Protein AF-A0A9E5QYY0-F1 (afdb_monomer_lite)

Secondary structure (DSSP, 8-state):
-HHHHTS-HHHHHHHHHHHHH---HHHHHHHHHHHHGGGGGSHHHHHHHHHHHTTS----TT-

pLDDT: mean 89.91, std 8.46, range [55.66, 96.75]

Radius of gyration: 13.17 Å; chains: 1; bounding box: 32×27×35 Å

Sequence (63 aa):
MAEIEGCAPLAVAATKRVINALDSHAQGFHLEMVEQFPLFTTEDSAIAIEARMKRRKPEWQGR

Foldseek 3Di:
DVVLVLDAPLVSVLVVVLVVPCPDPVCSVVSCCVSVPVVCVDPSVVQVVVCVVVVHRGDYPPD

Structure (mmCIF, N/CA/C/O backbone):
data_AF-A0A9E5QYY0-F1
#
_entry.id   AF-A0A9E5QYY0-F1
#
loop_
_atom_site.group_PDB
_atom_site.id
_atom_site.type_symbol
_atom_site.label_atom_id
_atom_site.label_alt_id
_atom_site.label_comp_id
_atom_site.label_asym_id
_atom_site.label_entity_id
_atom_site.label_seq_id
_atom_site.pdbx_PDB_ins_code
_atom_site.Cartn_x
_atom_site.Cartn_y
_atom_site.Cartn_z
_atom_site.occupancy
_atom_site.B_iso_or_equiv
_atom_site.auth_seq_id
_atom_site.auth_comp_id
_atom_site.auth_asym_id
_atom_site.auth_atom_id
_atom_site.pdbx_PDB_model_num
ATOM 1 N N . MET A 1 1 ? -4.706 -17.520 1.756 1.00 55.66 1 MET A N 1
ATOM 2 C CA . MET A 1 1 ? -5.702 -16.511 1.322 1.00 55.66 1 MET A CA 1
ATOM 3 C C . MET A 1 1 ? -6.195 -15.638 2.475 1.00 55.66 1 MET A C 1
ATOM 5 O O . MET A 1 1 ? -6.285 -14.437 2.267 1.00 55.66 1 MET A O 1
ATOM 9 N N . ALA A 1 2 ? -6.361 -16.180 3.690 1.00 68.31 2 ALA A N 1
ATOM 10 C CA . ALA A 1 2 ? -6.785 -15.428 4.883 1.00 68.31 2 ALA A CA 1
ATOM 11 C C . ALA A 1 2 ? -5.963 -14.161 5.234 1.00 68.31 2 ALA A C 1
ATOM 13 O O . ALA A 1 2 ? -6.495 -13.238 5.840 1.00 68.31 2 ALA A O 1
ATOM 14 N N . GLU A 1 3 ? -4.677 -14.086 4.869 1.00 79.38 3 GLU A N 1
ATOM 15 C CA . GLU A 1 3 ? -3.827 -12.929 5.201 1.00 79.38 3 GLU A CA 1
ATOM 16 C C . GLU A 1 3 ? -4.105 -11.702 4.316 1.00 79.38 3 GLU A C 1
ATOM 18 O O . GLU A 1 3 ? -4.281 -10.607 4.839 1.00 79.38 3 GLU A O 1
ATOM 23 N N . ILE A 1 4 ? -4.245 -11.891 2.995 1.00 85.94 4 ILE A N 1
ATOM 24 C CA . ILE A 1 4 ? -4.617 -10.816 2.051 1.00 85.94 4 ILE A CA 1
ATOM 25 C C . ILE A 1 4 ? -6.030 -10.323 2.344 1.00 85.94 4 ILE A C 1
ATOM 27 O O . ILE A 1 4 ? -6.322 -9.136 2.211 1.00 85.94 4 ILE A O 1
ATOM 31 N N . GLU A 1 5 ? -6.905 -11.229 2.782 1.00 85.19 5 GLU A N 1
ATOM 32 C CA . GLU A 1 5 ? -8.215 -10.840 3.268 1.00 85.19 5 GLU A CA 1
ATOM 33 C C . GLU A 1 5 ? -8.085 -9.888 4.458 1.00 85.19 5 GLU A C 1
ATOM 35 O O . GLU A 1 5 ? -8.882 -8.983 4.542 1.00 85.19 5 GLU A O 1
ATOM 40 N N . GLY A 1 6 ? -7.081 -9.955 5.328 1.00 88.00 6 GLY A N 1
ATOM 41 C CA . GLY A 1 6 ? -6.924 -8.988 6.424 1.00 88.00 6 GLY A CA 1
ATOM 42 C C . GLY A 1 6 ? -6.540 -7.557 6.006 1.00 88.00 6 GLY A C 1
ATOM 43 O O . GLY A 1 6 ? -6.611 -6.649 6.835 1.00 88.00 6 GLY A O 1
ATOM 44 N N . CYS A 1 7 ? -6.131 -7.333 4.756 1.00 91.56 7 CYS A N 1
ATOM 45 C CA . CYS A 1 7 ? -5.552 -6.070 4.295 1.00 91.56 7 CYS A CA 1
ATOM 46 C C . CYS A 1 7 ? -6.591 -5.077 3.747 1.00 91.56 7 CYS A C 1
ATOM 48 O O . CYS A 1 7 ? -7.676 -5.462 3.310 1.00 91.56 7 CYS A O 1
ATOM 50 N N . ALA A 1 8 ? -6.216 -3.793 3.717 1.00 92.88 8 ALA A N 1
ATOM 51 C CA . ALA A 1 8 ? -7.016 -2.737 3.099 1.00 92.88 8 ALA A CA 1
ATOM 52 C C . ALA A 1 8 ? -7.206 -3.012 1.592 1.00 92.88 8 ALA A C 1
ATOM 54 O O . ALA A 1 8 ? -6.203 -3.195 0.886 1.00 92.88 8 ALA A O 1
ATOM 55 N N . PRO A 1 9 ? -8.445 -3.022 1.065 1.00 91.69 9 PRO A N 1
ATOM 56 C CA . PRO A 1 9 ? -8.706 -3.345 -0.338 1.00 91.69 9 PRO A CA 1
ATOM 57 C C . PRO A 1 9 ? -7.945 -2.456 -1.329 1.00 91.69 9 PRO A C 1
ATOM 59 O O . PRO A 1 9 ? -7.398 -2.960 -2.314 1.00 91.69 9 PRO A O 1
ATOM 62 N N . LEU A 1 10 ? -7.856 -1.148 -1.055 1.00 92.12 10 LEU A N 1
ATOM 63 C CA . LEU A 1 10 ? -7.143 -0.200 -1.916 1.00 92.12 10 LEU A CA 1
ATOM 64 C C . LEU A 1 10 ? -5.634 -0.460 -1.941 1.00 92.12 10 LEU A C 1
ATOM 66 O O . LEU A 1 10 ? -5.029 -0.406 -3.012 1.00 92.12 10 LEU A O 1
ATOM 70 N N . ALA A 1 11 ? -5.043 -0.820 -0.798 1.00 93.50 11 ALA A N 1
ATOM 71 C CA . ALA A 1 11 ? -3.634 -1.195 -0.725 1.00 93.50 11 ALA A CA 1
ATOM 72 C C . ALA A 1 11 ? -3.359 -2.471 -1.533 1.00 93.50 11 ALA A C 1
ATOM 74 O O . ALA A 1 11 ? -2.441 -2.497 -2.346 1.00 93.50 11 ALA A O 1
ATOM 75 N N . VAL A 1 12 ? -4.207 -3.499 -1.396 1.00 93.44 12 VAL A N 1
ATOM 76 C CA . VAL A 1 12 ? -4.081 -4.741 -2.179 1.00 93.44 12 VAL A CA 1
ATOM 77 C C . VAL A 1 12 ? -4.191 -4.460 -3.681 1.00 93.44 12 VAL A C 1
ATOM 79 O O . VAL A 1 12 ? -3.436 -5.025 -4.474 1.00 93.44 12 VAL A O 1
ATOM 82 N N . ALA A 1 13 ? -5.111 -3.586 -4.095 1.00 93.00 13 ALA A N 1
ATOM 83 C CA . ALA A 1 13 ? -5.265 -3.205 -5.495 1.00 93.00 13 ALA A CA 1
ATOM 84 C C . ALA A 1 13 ? -4.045 -2.434 -6.034 1.00 93.00 13 ALA A C 1
ATOM 86 O O . ALA A 1 13 ? -3.573 -2.749 -7.126 1.00 93.00 13 ALA A O 1
ATOM 87 N N . ALA A 1 14 ? -3.513 -1.474 -5.271 1.00 94.44 14 ALA A N 1
ATOM 88 C CA . ALA A 1 14 ? -2.305 -0.727 -5.627 1.00 94.44 14 ALA A CA 1
ATOM 89 C C . ALA A 1 14 ? -1.089 -1.652 -5.764 1.00 94.44 14 ALA A C 1
ATOM 91 O O . ALA A 1 14 ? -0.410 -1.634 -6.788 1.00 94.44 14 ALA A O 1
ATOM 92 N N . THR A 1 15 ? -0.878 -2.554 -4.801 1.00 94.31 15 THR A N 1
ATOM 93 C CA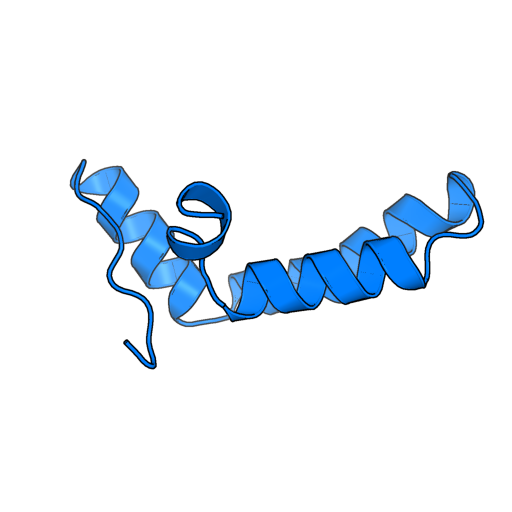 . THR A 1 15 ? 0.192 -3.557 -4.864 1.00 94.31 15 THR A CA 1
ATOM 94 C C . THR A 1 15 ? 0.085 -4.426 -6.116 1.00 94.31 15 THR A C 1
ATOM 96 O O . THR A 1 15 ? 1.089 -4.663 -6.783 1.00 94.31 15 THR A O 1
ATOM 99 N N . LYS A 1 16 ? -1.124 -4.866 -6.493 1.00 94.50 16 LYS A N 1
ATOM 100 C CA . LYS A 1 16 ? -1.324 -5.631 -7.735 1.00 94.50 16 LYS A CA 1
ATOM 101 C C . LYS A 1 16 ? -0.942 -4.829 -8.979 1.00 94.50 16 LYS A C 1
ATOM 103 O O . LYS A 1 16 ? -0.340 -5.399 -9.883 1.00 94.50 16 LYS A O 1
ATOM 108 N N . ARG A 1 17 ? -1.274 -3.532 -9.037 1.00 94.25 17 ARG A N 1
ATOM 109 C CA . ARG A 1 17 ? -0.885 -2.666 -10.164 1.00 94.25 17 ARG A CA 1
ATOM 110 C C . ARG A 1 17 ? 0.630 -2.537 -10.270 1.00 94.25 17 ARG A C 1
ATOM 112 O O . ARG A 1 17 ? 1.154 -2.736 -11.359 1.00 94.25 17 ARG A O 1
ATOM 119 N N . VAL A 1 18 ? 1.321 -2.311 -9.150 1.00 94.25 18 VAL A N 1
ATOM 120 C CA . VAL A 1 18 ? 2.792 -2.248 -9.119 1.00 94.25 18 VAL A CA 1
ATOM 121 C C . VAL A 1 18 ? 3.405 -3.562 -9.598 1.00 94.25 18 VAL A C 1
ATOM 123 O O . VAL A 1 18 ? 4.200 -3.543 -10.527 1.00 94.25 18 VAL A O 1
ATOM 126 N N . ILE A 1 19 ? 3.005 -4.704 -9.026 1.00 93.25 19 ILE A N 1
ATOM 127 C CA . ILE A 1 19 ? 3.566 -6.019 -9.384 1.00 93.25 19 ILE A CA 1
ATOM 128 C C . ILE A 1 19 ? 3.349 -6.336 -10.868 1.00 93.25 19 ILE A C 1
ATOM 130 O O . ILE A 1 19 ? 4.264 -6.817 -11.526 1.00 93.25 19 ILE A O 1
ATOM 134 N N . ASN A 1 20 ? 2.161 -6.049 -11.405 1.00 94.69 20 ASN A N 1
ATOM 135 C CA . ASN A 1 20 ? 1.852 -6.331 -12.807 1.00 94.69 20 ASN A CA 1
ATOM 136 C C . ASN A 1 20 ? 2.564 -5.388 -13.791 1.00 94.69 20 ASN A C 1
ATOM 138 O O . ASN A 1 20 ? 2.705 -5.741 -14.958 1.00 94.69 20 ASN A O 1
ATOM 142 N N . ALA A 1 21 ? 2.965 -4.194 -13.347 1.00 92.81 21 ALA A N 1
ATOM 143 C CA . ALA A 1 21 ? 3.639 -3.192 -14.172 1.00 92.81 21 ALA A CA 1
ATOM 144 C C . ALA A 1 21 ? 5.167 -3.163 -13.982 1.00 92.81 21 ALA A C 1
ATOM 146 O O . ALA A 1 21 ? 5.846 -2.414 -14.684 1.00 92.81 21 ALA A O 1
ATOM 147 N N . LEU A 1 22 ? 5.702 -3.928 -13.024 1.00 92.88 22 LEU A N 1
ATOM 148 C CA . LEU A 1 22 ? 7.120 -3.937 -12.682 1.00 92.88 22 LEU A CA 1
ATOM 149 C C . LEU A 1 22 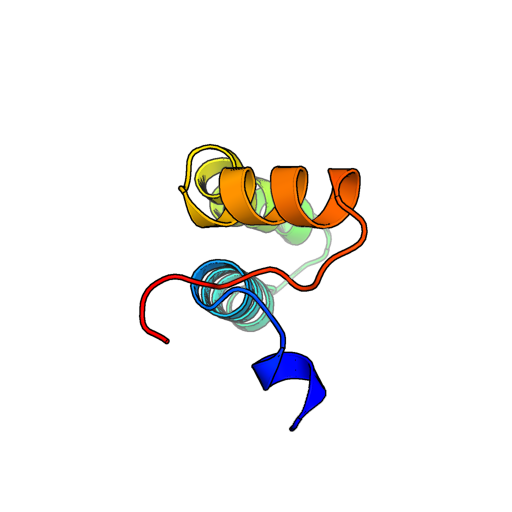? 7.928 -4.697 -13.739 1.00 92.88 22 LEU A C 1
ATOM 151 O O . LEU A 1 22 ? 7.931 -5.925 -13.757 1.00 92.88 22 LEU A O 1
ATOM 155 N N . ASP A 1 23 ? 8.656 -3.956 -14.571 1.00 92.19 23 ASP A N 1
ATOM 156 C CA . ASP A 1 23 ? 9.532 -4.521 -15.608 1.00 92.19 23 ASP A CA 1
ATOM 157 C C . ASP A 1 23 ? 11.023 -4.383 -15.246 1.00 92.19 23 ASP A C 1
ATOM 159 O O . ASP A 1 23 ? 11.876 -5.172 -15.647 1.00 92.19 23 ASP A O 1
ATOM 163 N N . SER A 1 24 ? 11.367 -3.392 -14.417 1.00 90.31 24 SER A N 1
ATOM 164 C CA . SER A 1 24 ? 12.740 -3.194 -13.950 1.00 90.31 24 SER A CA 1
ATOM 165 C C . SER A 1 24 ? 12.813 -2.575 -12.558 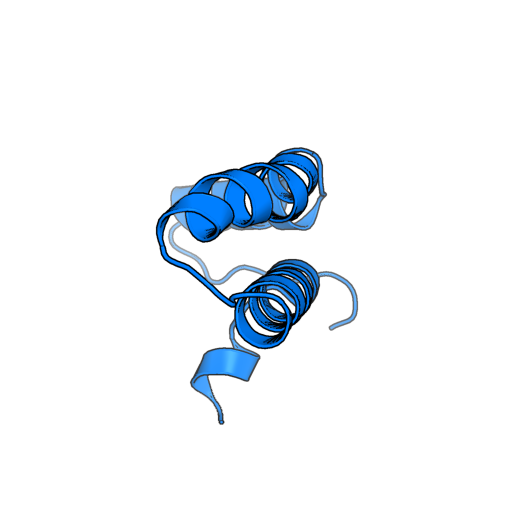1.00 90.31 24 SER A C 1
ATOM 167 O O . SER A 1 24 ? 11.925 -1.843 -12.121 1.00 90.31 24 SER A O 1
ATOM 169 N N . HIS A 1 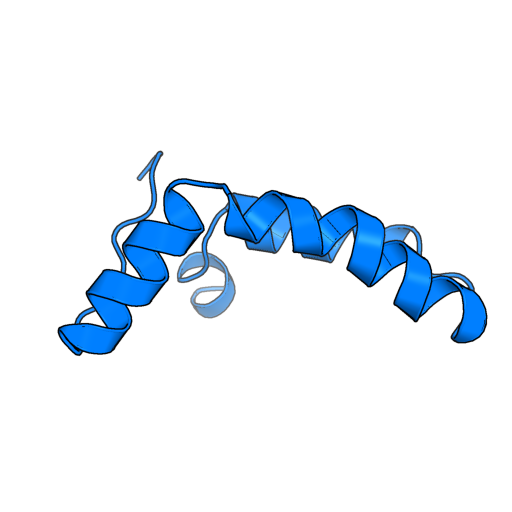25 ? 13.936 -2.805 -11.873 1.00 83.12 25 HIS A N 1
ATOM 170 C CA . HIS A 1 25 ? 14.189 -2.222 -10.555 1.00 83.12 25 HIS A CA 1
ATOM 171 C C . HIS A 1 25 ? 14.208 -0.683 -10.585 1.00 83.12 25 HIS A C 1
ATOM 173 O O . HIS A 1 25 ? 13.695 -0.041 -9.674 1.00 83.12 25 HIS A O 1
ATOM 179 N N . ALA A 1 26 ? 14.736 -0.084 -11.660 1.00 85.00 26 ALA A N 1
ATOM 180 C CA . ALA A 1 26 ? 14.782 1.370 -11.822 1.00 85.00 26 ALA A CA 1
ATOM 181 C C . ALA A 1 26 ? 13.379 1.999 -11.917 1.00 85.00 26 ALA A C 1
ATOM 183 O O . ALA A 1 26 ? 13.155 3.097 -11.414 1.00 85.00 26 ALA A O 1
ATOM 184 N N . GLN A 1 27 ? 12.426 1.290 -12.525 1.00 90.81 27 GLN A N 1
ATOM 185 C CA . GLN A 1 27 ? 11.029 1.712 -12.621 1.00 90.81 27 GLN A CA 1
ATOM 186 C C . GLN A 1 27 ? 10.262 1.503 -11.303 1.00 90.81 27 GLN A C 1
ATOM 188 O O . GLN A 1 27 ? 9.312 2.236 -11.030 1.00 90.81 27 GLN A O 1
ATOM 193 N N . GLY A 1 28 ? 10.679 0.536 -10.476 1.00 90.62 28 GLY A N 1
ATOM 194 C CA . GLY A 1 28 ? 9.994 0.153 -9.238 1.00 90.62 28 GLY A CA 1
ATOM 195 C C . GLY A 1 28 ? 9.735 1.328 -8.296 1.00 90.62 28 GLY A C 1
ATOM 196 O O . GLY A 1 28 ? 8.591 1.551 -7.913 1.00 90.62 28 GLY A O 1
ATOM 197 N N . PHE A 1 29 ? 10.749 2.154 -8.022 1.00 89.31 29 PHE A N 1
ATOM 198 C CA . PHE A 1 29 ? 10.588 3.336 -7.162 1.00 89.31 29 PHE A CA 1
ATOM 199 C C . PHE A 1 29 ? 9.563 4.339 -7.700 1.00 89.31 29 PHE A C 1
ATOM 201 O O . PHE A 1 29 ? 8.815 4.944 -6.935 1.00 89.31 29 PHE A O 1
ATOM 208 N N . HIS A 1 30 ? 9.516 4.524 -9.022 1.00 91.62 30 HIS A N 1
ATOM 209 C CA . HIS A 1 30 ? 8.535 5.412 -9.635 1.00 91.62 30 HIS A CA 1
ATOM 210 C C . HIS A 1 30 ? 7.116 4.848 -9.500 1.00 91.62 30 HIS A C 1
ATOM 212 O O . HIS A 1 30 ? 6.201 5.586 -9.141 1.00 91.62 30 HIS A O 1
ATOM 218 N N . LEU A 1 31 ? 6.935 3.545 -9.737 1.00 93.06 31 LEU A N 1
ATOM 219 C CA . LEU A 1 31 ? 5.640 2.876 -9.585 1.00 93.06 31 LEU A CA 1
ATOM 2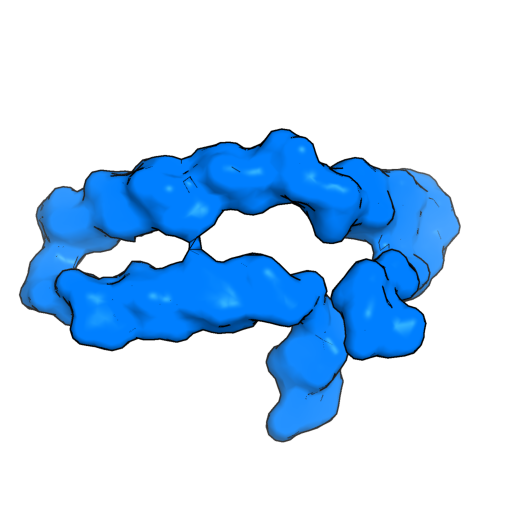20 C C . LEU A 1 31 ? 5.150 2.908 -8.136 1.00 93.06 31 LEU A C 1
ATOM 222 O O . LEU A 1 31 ? 3.986 3.220 -7.900 1.00 93.06 31 LEU A O 1
ATOM 226 N N . GLU A 1 32 ? 6.034 2.655 -7.171 1.00 89.31 32 GLU A N 1
ATOM 227 C CA . GLU A 1 32 ? 5.721 2.807 -5.749 1.00 89.31 32 GLU A CA 1
ATOM 228 C C . GLU A 1 32 ? 5.292 4.239 -5.438 1.00 89.31 32 GLU A C 1
ATOM 230 O O . GLU A 1 32 ? 4.270 4.443 -4.792 1.00 89.31 32 GLU A O 1
ATOM 235 N N . MET A 1 33 ? 6.001 5.245 -5.957 1.00 91.12 33 MET A N 1
ATOM 236 C CA . MET A 1 33 ? 5.620 6.638 -5.744 1.00 91.12 33 MET A CA 1
ATOM 237 C C . MET A 1 33 ? 4.216 6.940 -6.297 1.00 91.12 33 MET A C 1
ATOM 239 O O . MET A 1 33 ? 3.397 7.552 -5.618 1.00 91.12 33 MET A O 1
ATOM 243 N N . VAL A 1 34 ? 3.915 6.502 -7.519 1.00 94.44 34 VAL A N 1
ATOM 244 C CA . VAL A 1 34 ? 2.626 6.775 -8.172 1.00 94.44 34 VAL A CA 1
ATOM 245 C C . VAL A 1 34 ? 1.467 6.057 -7.476 1.00 94.44 34 VAL A C 1
ATOM 247 O O . VAL A 1 34 ? 0.401 6.644 -7.300 1.00 94.44 34 VAL A O 1
ATOM 250 N N . GLU A 1 35 ? 1.666 4.807 -7.062 1.00 94.81 35 GLU A N 1
ATOM 251 C CA . GLU A 1 35 ? 0.593 3.956 -6.538 1.00 94.81 35 GLU A CA 1
ATOM 252 C C . GLU A 1 35 ? 0.426 4.050 -5.016 1.00 94.81 35 GLU A C 1
ATOM 254 O O . GLU A 1 35 ? -0.694 3.955 -4.513 1.00 94.81 35 GLU A O 1
ATOM 259 N N . GLN A 1 36 ? 1.511 4.256 -4.263 1.00 92.50 36 GLN A N 1
ATOM 260 C CA . GLN A 1 36 ? 1.476 4.305 -2.800 1.00 92.50 36 GLN A CA 1
ATOM 261 C C . GLN A 1 36 ? 1.090 5.684 -2.266 1.00 92.50 36 GLN A C 1
ATOM 263 O O . GLN A 1 36 ? 0.331 5.760 -1.300 1.00 92.50 36 GLN A O 1
ATOM 268 N N . PHE A 1 37 ? 1.598 6.780 -2.844 1.00 93.00 37 PHE A N 1
ATOM 269 C CA . PHE A 1 37 ? 1.351 8.121 -2.291 1.00 93.00 37 PHE A CA 1
ATOM 270 C C . PHE A 1 37 ? -0.137 8.470 -2.161 1.00 93.00 37 PHE A C 1
ATOM 272 O O . PHE A 1 37 ? -0.521 8.973 -1.102 1.00 93.00 37 PHE A O 1
ATOM 279 N N . PRO A 1 38 ? -0.998 8.168 -3.154 1.00 93.94 38 PRO A N 1
ATOM 280 C CA . PRO A 1 38 ? -2.429 8.424 -3.034 1.00 93.94 38 PRO A CA 1
ATOM 281 C C . PRO A 1 38 ? -3.088 7.675 -1.872 1.00 93.94 38 PRO A C 1
ATOM 283 O O . PRO A 1 38 ? -4.086 8.146 -1.343 1.00 93.94 38 PRO A O 1
ATOM 286 N N . LEU A 1 39 ? -2.542 6.535 -1.429 1.00 93.69 39 LEU A N 1
ATOM 287 C CA . LEU A 1 39 ? -3.128 5.769 -0.326 1.00 93.69 39 LEU A CA 1
ATOM 288 C C . LEU A 1 39 ? -3.092 6.543 0.993 1.00 93.69 39 LEU A C 1
ATOM 290 O O . LEU A 1 39 ? -4.005 6.394 1.800 1.00 93.69 39 LEU A O 1
ATOM 294 N N . PHE A 1 40 ? -2.093 7.400 1.215 1.00 93.06 40 PHE A N 1
ATOM 295 C CA . PHE A 1 40 ? -1.967 8.144 2.472 1.00 93.06 40 PHE A CA 1
ATOM 296 C C . PHE A 1 40 ? -3.080 9.168 2.697 1.00 93.06 40 PHE A C 1
ATOM 298 O O . PHE A 1 40 ? -3.338 9.522 3.847 1.00 93.06 40 PHE A O 1
ATOM 305 N N . THR A 1 41 ? -3.745 9.618 1.632 1.00 93.19 41 THR A N 1
ATOM 306 C CA . THR A 1 41 ? -4.872 10.558 1.708 1.00 93.19 41 THR A CA 1
ATOM 307 C C . THR A 1 41 ? -6.230 9.856 1.774 1.00 93.19 41 THR A C 1
ATOM 309 O O . THR A 1 41 ? -7.256 10.528 1.865 1.00 93.19 41 THR A O 1
ATOM 312 N N . THR A 1 42 ? -6.258 8.519 1.740 1.00 93.25 42 THR A N 1
ATOM 313 C CA . THR A 1 42 ? -7.495 7.730 1.832 1.00 93.25 42 THR A CA 1
ATOM 314 C C . THR A 1 42 ? -7.955 7.534 3.274 1.00 93.25 42 THR A C 1
ATOM 316 O O . THR A 1 42 ? -7.172 7.614 4.222 1.00 93.25 42 THR A O 1
ATOM 319 N N . GLU A 1 43 ? -9.234 7.205 3.441 1.00 92.25 43 GLU A N 1
ATOM 320 C CA . GLU A 1 43 ? -9.799 6.874 4.750 1.00 92.25 43 GLU A CA 1
ATOM 321 C C . GLU A 1 43 ? -9.201 5.586 5.336 1.00 92.25 43 GLU A C 1
ATOM 323 O O . GLU A 1 43 ? -8.937 5.528 6.536 1.00 92.25 43 GLU A O 1
ATOM 328 N N . ASP A 1 44 ? -8.869 4.601 4.489 1.00 93.19 44 ASP A N 1
ATOM 329 C CA . ASP A 1 44 ? -8.164 3.379 4.899 1.00 93.19 44 ASP A CA 1
ATOM 330 C C . ASP A 1 44 ? -6.841 3.707 5.619 1.00 93.19 44 ASP A C 1
ATOM 332 O O . ASP A 1 44 ? -6.499 3.068 6.614 1.00 93.19 44 ASP A O 1
ATOM 336 N N . SER A 1 45 ? -6.110 4.740 5.180 1.00 93.44 45 SER A N 1
ATOM 337 C CA . SER A 1 45 ? -4.890 5.201 5.861 1.00 93.44 45 SER A CA 1
ATOM 338 C C . SER A 1 45 ? -5.187 5.721 7.272 1.00 93.44 45 SER A C 1
ATOM 340 O O . SER A 1 45 ? -4.533 5.312 8.236 1.00 93.44 45 SER A O 1
ATOM 342 N N . ALA A 1 46 ? -6.217 6.559 7.426 1.00 93.88 46 ALA A N 1
ATOM 343 C CA . ALA A 1 46 ? -6.621 7.082 8.730 1.00 93.88 46 ALA A CA 1
ATOM 344 C C . ALA A 1 46 ? -7.083 5.959 9.680 1.00 93.88 46 ALA A C 1
ATOM 346 O O . ALA A 1 46 ? -6.630 5.894 10.827 1.00 93.88 46 ALA A O 1
ATOM 347 N N . ILE A 1 47 ? -7.904 5.029 9.180 1.00 94.50 47 ILE A N 1
ATOM 348 C CA . ILE A 1 47 ? -8.384 3.849 9.912 1.00 94.50 47 ILE A CA 1
ATOM 349 C C . ILE A 1 47 ? -7.210 2.977 10.363 1.00 94.50 47 ILE A C 1
ATOM 351 O O . ILE A 1 47 ? -7.156 2.557 11.521 1.00 94.50 47 ILE A O 1
ATOM 355 N N . ALA A 1 48 ? -6.246 2.715 9.476 1.00 93.94 48 ALA A N 1
ATOM 356 C CA . ALA A 1 48 ? -5.075 1.904 9.790 1.00 93.94 48 ALA A CA 1
ATOM 357 C C . ALA A 1 48 ? -4.230 2.531 10.908 1.00 93.94 48 ALA A C 1
ATOM 359 O O . ALA A 1 48 ? -3.806 1.833 11.836 1.00 93.94 48 ALA A O 1
ATOM 360 N N . ILE A 1 49 ? -4.000 3.847 10.839 1.00 94.56 49 ILE A N 1
ATOM 361 C CA . ILE A 1 49 ? -3.248 4.595 11.852 1.00 94.56 49 ILE A CA 1
ATOM 362 C C . ILE A 1 49 ? -3.974 4.528 13.197 1.00 94.56 49 ILE A C 1
ATOM 364 O O . ILE A 1 49 ? -3.365 4.175 14.209 1.00 94.56 49 ILE A O 1
ATOM 368 N N . GLU A 1 50 ? -5.277 4.806 13.217 1.00 95.44 50 GLU A N 1
ATOM 369 C CA . GLU A 1 50 ? -6.083 4.772 14.436 1.00 95.44 50 GLU A CA 1
ATOM 370 C C . GLU A 1 50 ? -6.117 3.368 15.058 1.00 95.44 50 GLU A C 1
ATOM 372 O O . GLU A 1 50 ? -5.889 3.208 16.261 1.00 95.44 50 GLU A O 1
ATOM 377 N N . ALA A 1 51 ? -6.353 2.337 14.245 1.00 95.06 51 ALA A N 1
ATOM 378 C CA . ALA A 1 51 ? -6.384 0.950 14.689 1.00 95.06 51 ALA A CA 1
ATOM 379 C C . ALA A 1 51 ? -5.039 0.523 15.290 1.00 95.06 51 ALA A C 1
ATOM 381 O O . ALA A 1 51 ? -5.005 -0.075 16.370 1.00 95.06 51 ALA A O 1
ATOM 382 N N . ARG A 1 52 ? -3.926 0.915 14.654 1.00 95.00 52 ARG A N 1
ATOM 383 C CA . ARG A 1 52 ? -2.573 0.677 15.165 1.00 95.00 52 ARG A CA 1
ATOM 384 C C . ARG A 1 52 ? -2.337 1.378 16.501 1.00 95.0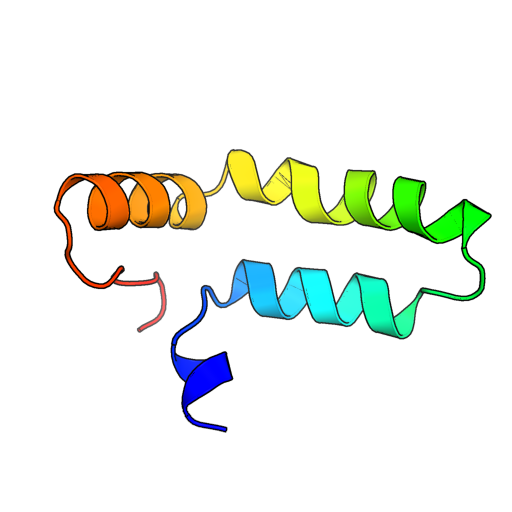0 52 ARG A C 1
ATOM 386 O O . ARG A 1 52 ? -1.817 0.746 17.420 1.00 95.00 52 ARG A O 1
ATOM 393 N N . MET A 1 53 ? -2.739 2.643 16.638 1.00 96.75 53 MET A N 1
ATOM 394 C CA . MET A 1 53 ? -2.617 3.388 17.900 1.00 96.75 53 MET A CA 1
ATOM 395 C C . MET A 1 53 ? -3.450 2.756 19.021 1.00 96.75 53 MET A C 1
ATOM 397 O O . MET A 1 53 ? -2.984 2.644 20.154 1.00 96.75 53 MET A O 1
ATOM 401 N N . LYS A 1 54 ? -4.652 2.269 18.698 1.00 96.69 54 LYS A N 1
ATOM 402 C CA . LYS A 1 54 ? -5.558 1.590 19.636 1.00 96.69 54 LYS A CA 1
ATOM 403 C C . LYS A 1 54 ? -5.245 0.102 19.841 1.00 96.69 54 LYS A C 1
ATOM 405 O O . LYS A 1 54 ? -5.961 -0.559 20.587 1.00 96.69 54 LYS A O 1
ATOM 410 N N . ARG A 1 55 ? -4.198 -0.437 19.199 1.00 95.00 55 ARG A N 1
ATOM 411 C CA . ARG A 1 55 ? -3.831 -1.870 19.215 1.00 95.00 55 ARG A CA 1
ATOM 412 C C . ARG A 1 55 ? -5.004 -2.802 18.871 1.00 95.00 55 ARG A C 1
ATOM 414 O O . ARG A 1 55 ? -5.108 -3.902 19.410 1.00 95.00 55 ARG A O 1
ATOM 421 N N . ARG A 1 56 ? -5.883 -2.363 17.970 1.00 93.62 56 ARG A N 1
ATOM 422 C CA . ARG A 1 56 ? -7.015 -3.145 17.456 1.00 93.62 56 ARG A CA 1
ATOM 423 C C . ARG A 1 56 ? -6.804 -3.480 15.985 1.00 93.62 56 ARG A C 1
ATOM 425 O O . ARG A 1 56 ? -5.930 -2.919 15.327 1.00 93.62 56 ARG A O 1
ATOM 432 N N . LYS A 1 57 ? -7.626 -4.389 15.464 1.00 90.50 57 LYS A N 1
ATOM 433 C CA . LYS A 1 57 ? -7.683 -4.631 14.022 1.00 90.50 57 LYS A CA 1
ATOM 434 C C . LYS A 1 57 ? -8.396 -3.459 13.326 1.00 90.50 57 LYS A C 1
ATOM 436 O O . LYS A 1 57 ? -9.350 -2.927 13.897 1.00 90.50 57 LYS A O 1
ATOM 441 N N . PRO A 1 58 ? -7.926 -3.039 12.142 1.00 91.81 58 PRO A N 1
ATOM 442 C CA . PRO A 1 58 ? -8.619 -2.051 11.327 1.00 91.81 58 PRO A CA 1
ATOM 443 C C . PRO A 1 58 ? -9.912 -2.628 10.743 1.00 91.81 58 PRO A C 1
ATOM 445 O O . PRO A 1 58 ? -10.003 -3.824 10.467 1.00 91.81 58 PRO A O 1
ATOM 448 N N . GLU A 1 59 ? -10.893 -1.755 10.553 1.00 91.19 59 GLU A N 1
ATOM 449 C CA . GLU A 1 59 ? -12.194 -2.056 9.954 1.00 91.19 59 GLU A CA 1
ATOM 450 C C . GLU A 1 59 ? -12.264 -1.304 8.628 1.00 91.19 59 GLU A C 1
ATOM 452 O O . GLU A 1 59 ? -12.467 -0.095 8.605 1.00 91.19 59 GLU A O 1
ATOM 457 N N . TRP A 1 60 ? -11.979 -2.001 7.532 1.00 89.00 60 TRP A N 1
ATOM 458 C CA . TRP A 1 60 ? -11.875 -1.391 6.207 1.00 89.00 60 TRP A CA 1
ATOM 459 C C . TRP A 1 60 ? -13.247 -1.048 5.635 1.00 89.00 60 TRP A C 1
ATOM 461 O O . TRP A 1 60 ? -14.199 -1.805 5.818 1.00 89.00 60 TRP A O 1
ATOM 471 N N . GLN A 1 61 ? -13.338 0.039 4.869 1.00 70.19 61 GLN A N 1
ATOM 472 C CA . GLN A 1 61 ? -14.577 0.358 4.166 1.00 70.19 61 GLN A CA 1
ATOM 473 C C . GLN A 1 61 ? -14.902 -0.686 3.087 1.00 70.19 61 GLN A C 1
ATOM 475 O O . GLN A 1 61 ? -14.020 -1.196 2.394 1.00 70.19 61 GLN A O 1
ATOM 480 N N . GLY A 1 62 ? -16.193 -0.994 2.929 1.00 65.44 62 GLY A N 1
ATOM 481 C CA . GLY A 1 62 ? -16.665 -2.035 2.006 1.00 65.44 62 GLY A CA 1
ATOM 482 C C . GLY A 1 62 ? -16.638 -3.448 2.595 1.00 65.44 62 GLY A C 1
ATOM 483 O O . GLY A 1 62 ? -16.717 -4.421 1.841 1.00 65.44 62 GLY A O 1
ATOM 484 N N . ARG A 1 63 ? -16.532 -3.557 3.924 1.00 58.47 63 ARG A N 1
ATOM 485 C CA . ARG A 1 63 ? -16.694 -4.789 4.693 1.00 58.47 63 ARG A CA 1
ATOM 486 C C . ARG A 1 63 ? -17.537 -4.596 5.936 1.00 58.47 63 ARG A C 1
ATOM 488 O O . ARG A 1 63 ? -17.558 -3.463 6.456 1.00 58.47 63 ARG A O 1
#